Protein AF-A0A523GPE3-F1 (afdb_monomer)

Structure (mmCIF, N/CA/C/O backbone):
data_AF-A0A523GPE3-F1
#
_entry.id   AF-A0A523GPE3-F1
#
loop_
_atom_site.group_PDB
_atom_site.id
_atom_site.type_symbol
_atom_site.label_atom_id
_atom_site.label_alt_id
_atom_site.label_comp_id
_atom_site.label_asym_id
_atom_site.label_entity_id
_atom_site.label_seq_id
_atom_site.pdbx_PDB_ins_code
_atom_site.Cartn_x
_atom_site.Cartn_y
_atom_site.Cartn_z
_atom_site.occupancy
_atom_site.B_iso_or_equiv
_atom_site.auth_seq_id
_atom_site.auth_comp_id
_atom_site.auth_asym_id
_atom_site.auth_atom_id
_atom_site.pdbx_PDB_model_num
ATOM 1 N N . MET A 1 1 ? 25.480 4.253 0.888 1.00 43.88 1 MET A N 1
ATOM 2 C CA . MET A 1 1 ? 24.748 4.521 -0.381 1.00 43.88 1 MET A CA 1
ATOM 3 C C . MET A 1 1 ? 23.518 3.623 -0.622 1.00 43.88 1 MET A C 1
ATOM 5 O O . MET A 1 1 ? 22.718 3.972 -1.483 1.00 43.88 1 MET A O 1
ATOM 9 N N . SER A 1 2 ? 23.298 2.513 0.110 1.00 58.97 2 SER A N 1
ATOM 10 C CA . SER A 1 2 ? 22.115 1.641 -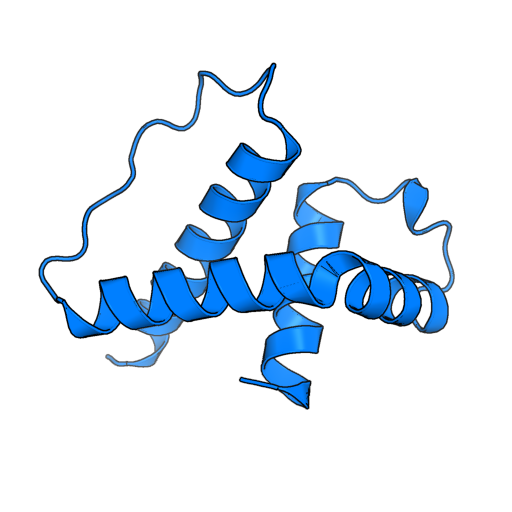0.087 1.00 58.97 2 SER A CA 1
ATOM 11 C C . SER A 1 2 ? 20.798 2.231 0.451 1.00 58.97 2 SER A C 1
ATOM 13 O O . SER A 1 2 ? 19.752 2.063 -0.174 1.00 58.97 2 SER A O 1
ATOM 15 N N . ASN A 1 3 ? 20.844 2.986 1.556 1.00 60.91 3 ASN A N 1
ATOM 16 C CA . ASN A 1 3 ? 19.644 3.475 2.249 1.00 60.91 3 ASN A CA 1
ATOM 17 C C . ASN A 1 3 ? 18.829 4.490 1.415 1.00 60.91 3 ASN A C 1
ATOM 19 O O . ASN A 1 3 ? 17.608 4.392 1.308 1.00 60.91 3 ASN A O 1
ATOM 23 N N . ALA A 1 4 ? 19.507 5.407 0.714 1.00 68.38 4 ALA A N 1
ATOM 24 C CA . ALA A 1 4 ? 18.857 6.390 -0.161 1.00 68.38 4 ALA A CA 1
ATOM 25 C C . ALA A 1 4 ? 18.147 5.745 -1.370 1.00 68.38 4 ALA A C 1
ATOM 27 O O . ALA A 1 4 ? 17.074 6.195 -1.774 1.00 68.38 4 ALA A O 1
ATOM 28 N N . LYS A 1 5 ? 18.707 4.657 -1.926 1.00 73.56 5 LYS A N 1
ATOM 29 C CA . LYS A 1 5 ? 18.065 3.898 -3.013 1.00 73.56 5 LYS A CA 1
ATOM 30 C C . LYS A 1 5 ? 16.806 3.177 -2.523 1.00 73.56 5 LYS A C 1
ATOM 32 O O . LYS A 1 5 ? 15.794 3.212 -3.214 1.00 73.56 5 LYS A O 1
ATOM 37 N N . SER A 1 6 ? 16.843 2.599 -1.319 1.00 70.19 6 SER A N 1
ATOM 38 C CA . SER A 1 6 ? 15.676 1.949 -0.704 1.00 70.19 6 SER A CA 1
ATOM 39 C C . SER A 1 6 ? 14.553 2.943 -0.403 1.00 70.19 6 SER A C 1
ATOM 41 O O . SER A 1 6 ? 13.398 2.684 -0.728 1.00 70.19 6 SER A O 1
ATOM 43 N N . ALA A 1 7 ? 14.885 4.109 0.163 1.00 74.56 7 ALA A N 1
ATOM 44 C CA . ALA A 1 7 ? 13.912 5.173 0.407 1.00 74.56 7 ALA A CA 1
ATOM 45 C C . ALA A 1 7 ? 13.279 5.679 -0.904 1.00 74.56 7 ALA A C 1
ATOM 47 O O . ALA A 1 7 ? 12.068 5.895 -0.972 1.00 74.56 7 ALA A O 1
ATOM 48 N N . SER A 1 8 ? 14.080 5.800 -1.969 1.00 84.62 8 SER A N 1
ATOM 49 C CA . SER A 1 8 ? 13.589 6.129 -3.313 1.00 84.62 8 SER A CA 1
ATOM 50 C C . SER A 1 8 ? 12.651 5.052 -3.873 1.00 84.62 8 SER A C 1
ATOM 52 O O . SER A 1 8 ? 11.624 5.392 -4.459 1.00 84.62 8 SER A O 1
ATOM 54 N N . LEU A 1 9 ? 12.951 3.766 -3.660 1.00 89.19 9 LEU A N 1
ATOM 55 C CA . LEU A 1 9 ? 12.113 2.653 -4.117 1.00 89.19 9 LEU A CA 1
ATOM 56 C C . LEU A 1 9 ? 10.766 2.623 -3.388 1.00 89.19 9 LEU A C 1
ATOM 58 O O . LEU A 1 9 ? 9.732 2.574 -4.048 1.00 89.19 9 LEU A O 1
ATOM 62 N N . ARG A 1 10 ? 10.757 2.756 -2.055 1.00 91.81 10 ARG A N 1
ATOM 63 C CA . ARG A 1 10 ? 9.513 2.857 -1.269 1.00 91.81 10 ARG A CA 1
ATOM 64 C C . ARG A 1 10 ? 8.644 4.021 -1.729 1.00 91.81 10 ARG A C 1
ATOM 66 O O . ARG A 1 10 ? 7.451 3.856 -1.958 1.00 91.81 10 ARG A O 1
ATOM 73 N N . LYS A 1 11 ? 9.251 5.189 -1.967 1.00 92.00 11 LYS A N 1
ATOM 74 C CA . LYS A 1 11 ? 8.540 6.342 -2.534 1.00 92.00 11 LYS A CA 1
ATOM 75 C C . LYS A 1 11 ? 7.918 6.012 -3.895 1.00 92.00 11 LYS A C 1
ATOM 77 O O . LYS A 1 11 ? 6.763 6.348 -4.134 1.00 92.00 11 LYS A O 1
ATOM 82 N N . GLN A 1 12 ? 8.656 5.354 -4.787 1.00 90.88 12 GLN A N 1
ATOM 83 C CA . GLN A 1 12 ? 8.136 4.952 -6.099 1.00 90.88 12 GLN A CA 1
ATOM 84 C C . GLN A 1 12 ? 7.009 3.916 -6.000 1.00 90.88 12 GLN A C 1
ATOM 86 O O . GLN A 1 12 ? 6.059 3.986 -6.784 1.00 90.88 12 GLN A O 1
ATOM 91 N N . ALA A 1 13 ? 7.076 3.003 -5.030 1.00 92.38 13 ALA A N 1
ATOM 92 C CA . ALA A 1 13 ? 6.024 2.029 -4.764 1.00 92.38 13 ALA A CA 1
ATOM 93 C C . ALA A 1 13 ? 4.737 2.721 -4.296 1.00 92.38 13 ALA A C 1
ATOM 95 O O . ALA A 1 13 ? 3.693 2.519 -4.911 1.00 92.38 13 ALA A O 1
ATOM 96 N N . VAL A 1 14 ? 4.823 3.623 -3.308 1.00 93.56 14 VAL A N 1
ATOM 97 C CA . VAL A 1 14 ? 3.677 4.417 -2.821 1.00 93.56 14 VAL A CA 1
ATOM 98 C C . VAL A 1 14 ? 3.022 5.199 -3.957 1.00 93.56 14 VAL A C 1
ATOM 100 O O . VAL A 1 14 ? 1.807 5.157 -4.111 1.00 93.56 14 VAL A O 1
ATOM 103 N N . LEU A 1 15 ? 3.812 5.871 -4.802 1.00 90.94 15 LEU A N 1
ATOM 104 C CA . LEU A 1 15 ? 3.281 6.617 -5.948 1.00 90.94 15 LEU A CA 1
ATOM 105 C C . LEU A 1 15 ? 2.619 5.705 -6.990 1.00 90.94 15 LEU A C 1
ATOM 107 O O . LEU A 1 15 ? 1.658 6.106 -7.641 1.00 90.94 15 LEU A O 1
ATOM 111 N N . SER A 1 16 ? 3.133 4.491 -7.182 1.00 89.50 16 SER A N 1
ATOM 112 C CA . SER A 1 16 ? 2.541 3.520 -8.108 1.00 89.50 16 SER A CA 1
ATOM 113 C C . SER A 1 16 ? 1.220 2.973 -7.569 1.00 89.50 16 SER A C 1
ATOM 115 O O . SER A 1 16 ? 0.239 2.945 -8.306 1.00 89.50 16 SER A O 1
ATOM 117 N N . LEU A 1 17 ? 1.175 2.630 -6.281 1.00 91.69 17 LEU A N 1
ATOM 118 C CA . LEU A 1 17 ? -0.037 2.193 -5.589 1.00 91.69 17 LEU A CA 1
ATOM 119 C C . LEU A 1 17 ? -1.094 3.297 -5.576 1.00 91.69 17 LEU A C 1
ATOM 121 O O . LEU A 1 17 ? -2.229 3.038 -5.950 1.00 91.69 17 LEU A O 1
ATOM 125 N N . LEU A 1 18 ? -0.716 4.544 -5.278 1.00 91.00 18 LEU A N 1
ATOM 126 C CA . LEU A 1 18 ? -1.630 5.685 -5.357 1.00 91.00 18 LEU A CA 1
ATOM 127 C C . LEU A 1 18 ? -2.284 5.783 -6.732 1.00 91.00 18 LEU A C 1
ATOM 129 O O . LEU A 1 18 ? -3.495 5.945 -6.800 1.00 91.00 18 LEU A O 1
ATOM 133 N N . ARG A 1 19 ? -1.522 5.641 -7.826 1.00 84.81 19 ARG A N 1
ATOM 134 C CA . ARG A 1 19 ? -2.087 5.648 -9.188 1.00 84.81 19 ARG A CA 1
ATOM 135 C C . ARG A 1 19 ? -3.051 4.487 -9.433 1.00 84.81 19 ARG A C 1
ATOM 137 O O . ARG A 1 19 ? -4.077 4.702 -10.061 1.00 84.81 19 ARG A O 1
ATOM 144 N N . ILE A 1 20 ? -2.737 3.286 -8.945 1.00 85.38 20 ILE A N 1
ATOM 145 C CA . ILE A 1 20 ? -3.615 2.109 -9.069 1.00 85.38 20 ILE A CA 1
ATOM 146 C C . ILE A 1 20 ? -4.930 2.340 -8.314 1.00 85.38 20 ILE A C 1
ATOM 148 O O . ILE A 1 20 ? -5.998 2.031 -8.829 1.00 85.38 20 ILE A O 1
ATOM 152 N N . GLU A 1 21 ? -4.865 2.910 -7.110 1.00 83.94 21 GLU A N 1
ATOM 153 C CA . GLU A 1 21 ? -6.046 3.164 -6.276 1.00 83.94 21 GLU A CA 1
ATOM 154 C C . GLU A 1 21 ? -6.860 4.379 -6.730 1.00 83.94 21 GLU A C 1
ATOM 156 O O . GLU A 1 21 ? -8.056 4.447 -6.466 1.00 83.94 21 GLU A O 1
ATOM 161 N N . SER A 1 22 ? -6.225 5.320 -7.430 1.00 76.12 22 SER A N 1
ATOM 162 C CA . SER A 1 22 ? -6.837 6.554 -7.937 1.00 76.12 22 SER A CA 1
ATOM 163 C C . SER A 1 22 ? -7.170 6.513 -9.428 1.00 76.12 22 SER A C 1
ATOM 165 O O . SER A 1 22 ? -7.428 7.575 -9.994 1.00 76.12 22 SER A O 1
ATOM 167 N N . ALA A 1 23 ? -7.133 5.338 -10.074 1.00 56.88 23 ALA A N 1
ATOM 168 C CA . ALA A 1 23 ? -7.276 5.152 -11.522 1.00 56.88 23 ALA A CA 1
ATOM 169 C C . ALA A 1 23 ? -8.661 5.583 -12.052 1.00 56.88 23 ALA A C 1
ATOM 171 O O . ALA A 1 23 ? -9.540 4.777 -12.341 1.00 56.88 23 ALA A O 1
ATOM 172 N N . GLY A 1 24 ? -8.780 6.905 -12.167 1.00 52.47 24 GLY A N 1
ATOM 173 C CA . GLY A 1 24 ? -9.880 7.736 -12.631 1.00 52.47 24 GLY A CA 1
ATOM 174 C C . GLY A 1 24 ? -9.593 9.244 -12.442 1.00 52.47 24 GLY A C 1
ATOM 175 O O . GLY A 1 24 ? -10.153 10.041 -13.183 1.00 52.47 24 GLY A O 1
ATOM 176 N N . ALA A 1 25 ? -8.702 9.663 -11.521 1.00 47.97 25 ALA A N 1
ATOM 177 C CA . ALA A 1 25 ? -8.565 11.084 -11.140 1.00 47.97 25 ALA A CA 1
ATOM 178 C C . ALA A 1 25 ? -7.137 11.680 -11.077 1.00 47.97 25 ALA A C 1
ATOM 180 O O . ALA A 1 25 ? -7.009 12.895 -10.946 1.00 47.97 25 ALA A O 1
ATOM 181 N N . PHE A 1 26 ? -6.050 10.899 -11.164 1.00 49.25 26 PHE A N 1
ATOM 182 C CA . PHE A 1 26 ? -4.691 11.433 -10.928 1.00 49.25 26 PHE A CA 1
ATOM 183 C C . PHE A 1 26 ? -3.849 11.595 -12.207 1.00 49.25 26 PHE A C 1
ATOM 185 O O . PHE A 1 26 ? -2.933 10.820 -12.477 1.00 49.25 26 PHE A O 1
ATOM 192 N N . THR A 1 27 ? -4.125 12.645 -12.986 1.00 46.69 27 THR A N 1
ATOM 193 C CA . THR A 1 27 ? -3.351 13.038 -14.186 1.00 46.69 27 THR A CA 1
ATOM 194 C C . THR A 1 27 ? -2.068 13.835 -13.878 1.00 46.69 27 THR A C 1
ATOM 196 O O . THR A 1 27 ? -1.317 14.159 -14.790 1.00 46.69 27 THR A O 1
ATOM 199 N N . GLY A 1 28 ? -1.767 14.142 -12.607 1.00 51.31 28 GLY A N 1
ATOM 200 C CA . GLY A 1 28 ? -0.718 15.111 -12.238 1.00 51.31 28 GLY A CA 1
ATOM 201 C C . GLY A 1 28 ? 0.643 14.566 -11.778 1.00 51.31 28 GLY A C 1
ATOM 202 O O . GLY A 1 28 ? 1.558 15.349 -11.540 1.00 51.31 28 GLY A O 1
ATOM 203 N N . LEU A 1 29 ? 0.824 13.251 -11.616 1.00 50.31 29 LEU A N 1
ATOM 204 C CA . LEU A 1 29 ? 2.101 12.682 -11.152 1.00 50.31 29 LEU A CA 1
ATOM 205 C C . LEU A 1 29 ? 2.755 11.889 -12.262 1.00 50.31 29 LEU A C 1
ATOM 207 O O . LEU A 1 29 ? 2.872 10.670 -12.160 1.00 50.31 29 LEU A O 1
ATOM 211 N N . ASP A 1 30 ? 3.197 12.558 -13.316 1.00 45.91 30 ASP A N 1
ATOM 212 C CA . ASP A 1 30 ? 3.909 11.894 -14.398 1.00 45.91 30 ASP A CA 1
ATOM 213 C C . ASP A 1 30 ? 5.417 12.104 -14.278 1.00 45.91 30 ASP A C 1
ATOM 215 O O . ASP A 1 30 ? 6.011 13.038 -14.810 1.00 45.91 30 ASP A O 1
ATOM 219 N N . ARG A 1 31 ? 6.050 11.226 -13.492 1.00 53.59 31 ARG A N 1
ATOM 220 C CA . ARG A 1 31 ? 7.464 10.889 -13.683 1.00 53.59 31 ARG A CA 1
ATOM 221 C C . ARG A 1 31 ? 7.781 9.549 -13.037 1.00 53.59 31 ARG A C 1
ATOM 223 O O . ARG A 1 31 ? 8.412 9.481 -11.981 1.00 53.59 31 ARG A O 1
ATOM 230 N N . ARG A 1 32 ? 7.355 8.451 -13.672 1.00 56.81 32 ARG A N 1
ATOM 231 C CA . ARG A 1 32 ? 8.029 7.163 -13.459 1.00 56.81 32 ARG A CA 1
ATOM 232 C C . ARG A 1 32 ? 9.462 7.344 -13.972 1.00 56.81 32 ARG A C 1
ATOM 234 O O . ARG A 1 32 ? 9.713 7.277 -15.170 1.00 56.81 32 ARG A O 1
ATOM 241 N N . ARG A 1 33 ? 10.410 7.656 -13.083 1.00 57.88 33 ARG A N 1
ATOM 242 C CA . ARG A 1 33 ? 11.829 7.528 -13.423 1.00 57.88 33 ARG A CA 1
ATOM 243 C C . ARG A 1 33 ? 12.096 6.033 -13.498 1.00 57.88 33 ARG A C 1
ATOM 245 O O . ARG A 1 33 ? 12.250 5.420 -12.450 1.00 57.88 33 ARG A O 1
ATOM 252 N N . LYS A 1 34 ? 12.114 5.466 -14.709 1.00 57.06 34 LYS A N 1
ATOM 253 C CA . LYS A 1 34 ? 12.695 4.136 -14.924 1.00 57.06 34 LYS A CA 1
ATOM 254 C C . LYS A 1 34 ? 14.069 4.149 -14.264 1.00 57.06 34 LYS A C 1
ATOM 256 O O . LYS A 1 34 ? 14.899 5.002 -14.590 1.00 57.06 34 LYS A O 1
ATOM 261 N N . SER A 1 35 ? 14.282 3.286 -13.283 1.00 62.12 35 SER A N 1
ATOM 262 C CA . SER A 1 35 ? 15.620 3.081 -12.765 1.00 62.12 35 SER A CA 1
ATOM 263 C C . SER A 1 35 ? 16.460 2.453 -13.875 1.00 62.12 35 SER A C 1
ATOM 265 O O . SER A 1 35 ? 15.982 1.640 -14.664 1.00 62.12 35 SER A 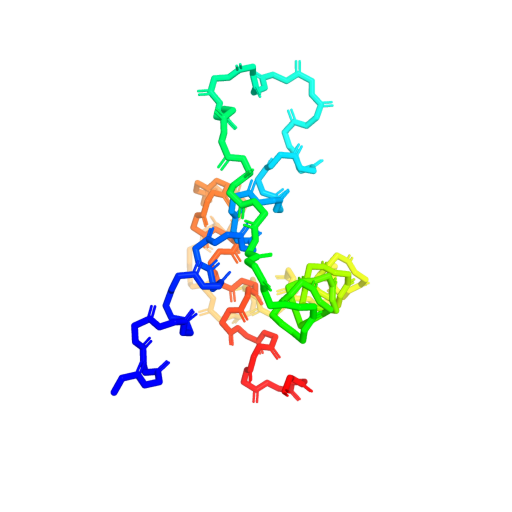O 1
ATOM 267 N N . ALA A 1 36 ? 17.726 2.851 -13.960 1.00 65.94 36 ALA A N 1
ATOM 268 C CA . ALA A 1 36 ? 18.670 2.255 -14.904 1.00 65.94 36 ALA A CA 1
ATOM 269 C C . ALA A 1 36 ? 19.070 0.815 -14.510 1.00 65.94 36 ALA A C 1
ATOM 271 O O . ALA A 1 36 ? 19.877 0.198 -15.196 1.00 65.94 36 ALA A O 1
ATOM 272 N N . ASP A 1 37 ?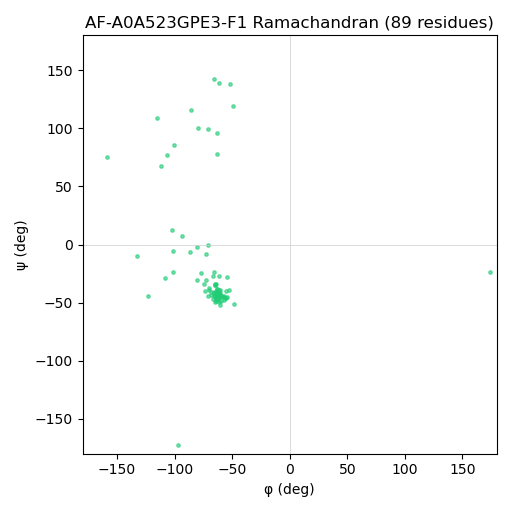 18.541 0.289 -13.398 1.00 81.00 37 ASP A N 1
ATOM 273 C CA . ASP A 1 37 ? 18.913 -0.997 -12.814 1.00 81.00 37 ASP A CA 1
ATOM 274 C C . ASP A 1 37 ? 17.721 -1.974 -12.867 1.00 81.00 37 ASP A C 1
ATOM 276 O O . ASP A 1 37 ? 16.769 -1.830 -12.093 1.00 81.00 37 ASP A O 1
ATOM 280 N N . PRO A 1 38 ? 17.772 -3.010 -13.726 1.00 83.50 38 PRO A N 1
ATOM 281 C CA . PRO A 1 38 ? 16.710 -4.009 -13.845 1.00 83.50 38 PRO A CA 1
ATOM 282 C C . PRO A 1 38 ? 16.341 -4.701 -12.526 1.00 83.50 38 PRO A C 1
ATOM 284 O O . PRO A 1 38 ? 15.197 -5.121 -12.346 1.00 83.50 38 PRO A O 1
ATOM 287 N N . ARG A 1 39 ? 17.282 -4.816 -11.576 1.00 85.06 39 ARG A N 1
ATOM 288 C CA . ARG A 1 39 ? 17.008 -5.425 -10.265 1.00 85.06 39 ARG A CA 1
ATOM 289 C C . ARG A 1 39 ? 16.107 -4.537 -9.415 1.00 85.06 39 ARG A C 1
ATOM 291 O O . ARG A 1 39 ? 15.247 -5.050 -8.702 1.00 85.06 39 ARG A O 1
ATOM 298 N N . LEU A 1 40 ? 16.288 -3.218 -9.494 1.00 85.06 40 LEU A N 1
ATOM 299 C CA . LEU A 1 40 ? 15.441 -2.259 -8.786 1.00 85.06 40 LEU A CA 1
ATOM 300 C C . LEU A 1 40 ? 14.036 -2.212 -9.389 1.00 85.06 40 LEU A C 1
ATOM 302 O O . LEU A 1 40 ? 13.072 -2.181 -8.630 1.00 85.06 40 LEU A O 1
ATOM 306 N N . GLU A 1 41 ? 13.911 -2.286 -10.717 1.00 84.12 41 GLU A N 1
ATOM 307 C CA . GLU A 1 41 ? 12.604 -2.388 -11.385 1.00 84.12 41 GLU A CA 1
ATOM 308 C C . GLU A 1 41 ? 11.849 -3.657 -10.985 1.00 84.12 41 GLU A C 1
ATOM 310 O O . GLU A 1 41 ? 10.659 -3.600 -10.661 1.00 84.12 41 GLU A O 1
ATOM 315 N N . ARG A 1 42 ? 12.542 -4.803 -10.956 1.00 86.56 42 ARG A N 1
ATOM 316 C CA . ARG A 1 42 ? 11.943 -6.062 -10.507 1.00 86.56 42 ARG A CA 1
ATOM 317 C C . ARG A 1 42 ? 11.481 -5.960 -9.059 1.00 86.56 42 ARG A C 1
ATOM 319 O O . ARG A 1 42 ? 10.322 -6.226 -8.777 1.00 86.56 42 ARG A O 1
ATOM 326 N N . ARG A 1 43 ? 12.344 -5.470 -8.164 1.00 89.25 43 ARG A N 1
ATOM 327 C CA . ARG A 1 43 ? 12.003 -5.297 -6.747 1.00 89.25 43 ARG A CA 1
ATOM 328 C C . ARG A 1 43 ? 10.830 -4.336 -6.536 1.00 89.25 43 ARG A C 1
ATOM 330 O O . ARG A 1 43 ? 9.986 -4.587 -5.684 1.00 89.25 43 ARG A O 1
ATOM 337 N N . LEU A 1 44 ? 10.762 -3.246 -7.301 1.00 90.12 44 LEU A N 1
ATOM 338 C CA . LEU A 1 44 ? 9.629 -2.319 -7.276 1.00 90.12 44 LEU A CA 1
ATOM 339 C C . LEU A 1 44 ? 8.335 -3.013 -7.721 1.00 90.12 44 LEU A C 1
ATOM 341 O O . LEU A 1 44 ? 7.301 -2.850 -7.076 1.00 90.12 44 LEU A O 1
ATOM 345 N N . THR A 1 45 ? 8.402 -3.789 -8.803 1.00 89.12 45 THR A N 1
ATOM 346 C CA . THR A 1 45 ? 7.260 -4.544 -9.334 1.00 89.12 45 THR A CA 1
ATOM 347 C C . THR A 1 45 ? 6.766 -5.574 -8.325 1.00 89.12 45 THR A C 1
ATOM 349 O O . THR A 1 45 ? 5.574 -5.603 -8.033 1.00 89.12 45 THR A O 1
ATOM 352 N N . ASP A 1 46 ? 7.677 -6.354 -7.743 1.00 91.88 46 ASP A N 1
ATOM 353 C CA . ASP A 1 46 ?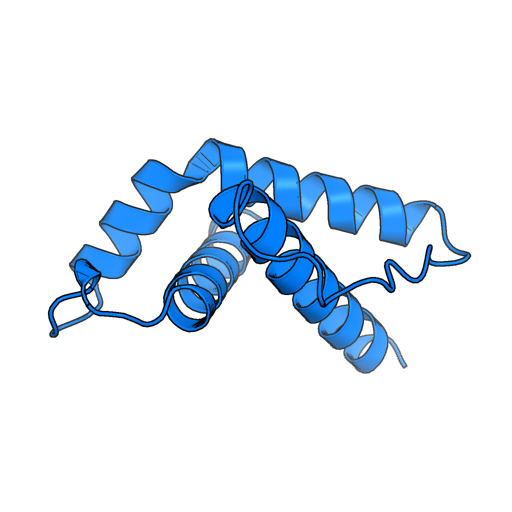 7.364 -7.378 -6.746 1.00 91.88 46 ASP A CA 1
ATOM 354 C C . ASP A 1 46 ? 6.726 -6.752 -5.495 1.00 91.88 46 ASP A C 1
ATOM 356 O O . ASP A 1 46 ? 5.717 -7.253 -5.001 1.00 91.88 46 ASP A O 1
ATOM 360 N N . LEU A 1 47 ? 7.242 -5.607 -5.029 1.00 94.00 47 LEU A N 1
ATOM 361 C CA . LEU A 1 47 ? 6.682 -4.884 -3.884 1.00 94.00 47 LEU A CA 1
ATOM 362 C C . LEU A 1 47 ? 5.262 -4.369 -4.166 1.00 94.00 47 LEU A C 1
ATOM 364 O O . LEU A 1 47 ? 4.350 -4.587 -3.370 1.00 94.00 47 LEU A O 1
ATOM 368 N N . VAL A 1 48 ? 5.050 -3.710 -5.309 1.00 94.00 48 VAL A N 1
ATOM 369 C CA . VAL A 1 48 ? 3.726 -3.194 -5.696 1.00 94.00 48 VAL A CA 1
ATOM 370 C C . VAL A 1 48 ? 2.730 -4.338 -5.897 1.00 94.00 48 VAL A C 1
ATOM 372 O O . VAL A 1 48 ? 1.595 -4.254 -5.422 1.00 94.00 48 VAL A O 1
ATOM 375 N N . ALA A 1 49 ? 3.141 -5.418 -6.565 1.00 91.56 49 ALA A N 1
ATOM 376 C CA . ALA A 1 49 ? 2.303 -6.589 -6.800 1.00 91.56 49 ALA A CA 1
ATOM 377 C C . ALA A 1 49 ? 1.953 -7.312 -5.492 1.00 91.56 49 ALA A C 1
ATOM 379 O O . ALA A 1 49 ? 0.797 -7.686 -5.299 1.00 91.56 49 ALA A O 1
ATOM 380 N N . GLY A 1 50 ? 2.916 -7.461 -4.581 1.00 95.50 50 GLY A N 1
ATOM 381 C CA . GLY A 1 50 ? 2.716 -8.042 -3.256 1.00 95.50 50 GLY A CA 1
ATOM 382 C C . GLY A 1 50 ? 1.708 -7.254 -2.424 1.00 95.50 50 GLY A C 1
ATOM 383 O O . GLY A 1 50 ? 0.703 -7.810 -1.979 1.00 95.50 50 GLY A O 1
ATOM 384 N N . ILE A 1 51 ? 1.896 -5.938 -2.302 1.00 96.31 51 ILE A N 1
ATOM 385 C CA . ILE A 1 51 ? 0.963 -5.074 -1.561 1.00 96.31 51 ILE A CA 1
ATOM 386 C C . ILE A 1 51 ? -0.435 -5.107 -2.1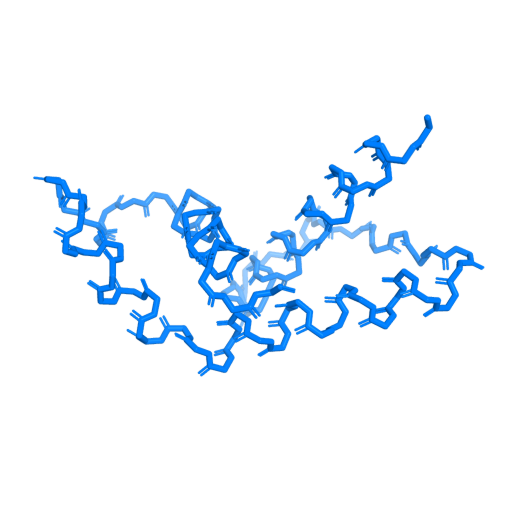89 1.00 96.31 51 ILE A C 1
ATOM 388 O O . ILE A 1 51 ? -1.432 -5.208 -1.477 1.00 96.31 51 ILE A O 1
ATOM 392 N N . THR A 1 52 ? -0.525 -5.084 -3.521 1.00 94.19 52 THR A N 1
ATOM 393 C CA . THR A 1 52 ? -1.813 -5.164 -4.229 1.00 94.19 52 THR A CA 1
ATOM 394 C C . THR A 1 52 ? -2.507 -6.506 -3.979 1.00 94.19 52 THR A C 1
ATOM 396 O O . THR A 1 52 ? -3.698 -6.532 -3.669 1.00 94.19 52 THR A O 1
ATOM 399 N N . ARG A 1 53 ? -1.767 -7.620 -4.055 1.00 94.81 53 ARG A N 1
ATOM 400 C CA . ARG A 1 53 ? -2.269 -8.982 -3.805 1.00 94.81 53 ARG A CA 1
ATOM 401 C C . ARG A 1 53 ? -2.806 -9.139 -2.384 1.00 94.81 53 ARG A C 1
ATOM 403 O O . ARG A 1 53 ? -3.861 -9.734 -2.194 1.00 94.81 53 ARG A O 1
ATOM 410 N N . HIS A 1 54 ? -2.091 -8.603 -1.399 1.00 96.81 54 HIS A N 1
ATOM 411 C CA . HIS A 1 54 ? -2.425 -8.749 0.017 1.00 96.81 54 HIS A CA 1
ATOM 412 C C . HIS A 1 54 ? -3.282 -7.602 0.570 1.00 96.81 54 HIS A C 1
ATOM 414 O O . HIS A 1 54 ? -3.542 -7.568 1.769 1.00 96.81 54 HIS A O 1
ATOM 420 N N . ARG A 1 55 ? -3.770 -6.689 -0.281 1.00 94.50 55 ARG A N 1
ATOM 421 C CA . ARG A 1 55 ? -4.427 -5.439 0.132 1.00 94.50 55 ARG A CA 1
ATOM 422 C C . ARG A 1 55 ? -5.503 -5.616 1.203 1.00 94.50 55 ARG A C 1
ATOM 424 O O . ARG A 1 55 ? -5.433 -4.939 2.215 1.00 94.50 55 ARG A O 1
ATOM 431 N N . ARG A 1 56 ? -6.461 -6.531 1.010 1.00 95.12 56 ARG A N 1
ATOM 432 C CA . ARG A 1 56 ? -7.566 -6.739 1.972 1.00 95.12 56 ARG A CA 1
ATOM 433 C C . ARG A 1 56 ? -7.079 -7.209 3.342 1.00 95.12 56 ARG A C 1
ATOM 435 O O . ARG A 1 56 ? -7.620 -6.806 4.360 1.00 95.12 56 ARG A O 1
ATOM 442 N N . TRP A 1 57 ? -6.063 -8.067 3.361 1.00 97.31 57 TRP A N 1
ATOM 443 C CA . TRP A 1 57 ? -5.479 -8.554 4.606 1.00 97.31 57 TRP A CA 1
ATOM 444 C C . TRP A 1 57 ? -4.639 -7.470 5.290 1.00 97.31 57 TRP A C 1
ATOM 446 O O . TRP A 1 57 ? -4.732 -7.293 6.498 1.00 97.31 57 TRP A O 1
ATOM 456 N N . LEU A 1 58 ? -3.881 -6.688 4.514 1.00 96.75 58 LEU A N 1
ATOM 457 C CA . LEU A 1 58 ? -3.157 -5.526 5.031 1.00 96.75 58 LEU A CA 1
ATOM 458 C C . LEU A 1 58 ? -4.117 -4.463 5.582 1.00 96.75 58 LEU A C 1
ATOM 460 O O . LEU A 1 58 ? -3.816 -3.872 6.609 1.00 96.75 58 LEU A O 1
ATOM 464 N N . ASP A 1 59 ? -5.268 -4.247 4.940 1.00 95.31 59 ASP A N 1
ATOM 465 C CA . ASP A 1 59 ? -6.328 -3.366 5.443 1.00 95.31 59 ASP A CA 1
ATOM 466 C C . ASP A 1 59 ? -6.849 -3.839 6.800 1.00 95.31 59 ASP A C 1
ATOM 468 O O . ASP A 1 59 ? -6.836 -3.068 7.752 1.00 95.31 59 ASP A O 1
ATOM 472 N N . PHE A 1 60 ? -7.175 -5.127 6.929 1.00 95.50 60 PHE A N 1
ATOM 473 C CA . PHE A 1 60 ? -7.565 -5.710 8.214 1.00 95.50 60 PHE A CA 1
ATOM 474 C C . PHE A 1 60 ? -6.510 -5.487 9.313 1.00 95.50 60 PHE A C 1
ATOM 476 O O . PHE A 1 60 ? -6.855 -5.187 10.456 1.00 95.50 60 PHE A O 1
ATOM 483 N N . LEU A 1 61 ? -5.218 -5.602 8.985 1.00 96.00 61 LEU A N 1
ATOM 484 C CA . LEU A 1 61 ? -4.144 -5.325 9.941 1.00 96.00 61 LEU A CA 1
ATOM 485 C C . LEU A 1 61 ? -4.062 -3.841 10.310 1.00 96.00 61 LEU A C 1
ATOM 487 O O . LEU A 1 61 ? -3.913 -3.522 11.487 1.00 96.00 61 LEU A O 1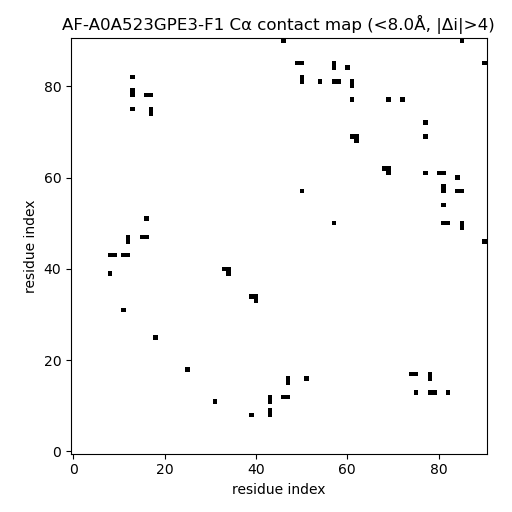
ATOM 491 N N . VAL A 1 62 ? -4.181 -2.934 9.337 1.00 95.25 62 VAL A N 1
ATOM 492 C CA . VAL A 1 62 ? -4.229 -1.488 9.608 1.00 95.25 62 VAL A CA 1
ATOM 493 C C . VAL A 1 62 ? -5.385 -1.170 10.554 1.00 95.25 62 VAL A C 1
ATOM 495 O O . VAL A 1 62 ? -5.162 -0.499 11.559 1.00 95.25 62 VAL A O 1
ATOM 498 N N . ASP A 1 63 ? -6.576 -1.701 10.286 1.00 94.31 63 ASP A N 1
ATOM 499 C CA . ASP A 1 63 ? -7.775 -1.486 11.102 1.00 94.31 63 ASP A CA 1
ATOM 500 C C . ASP A 1 63 ? -7.621 -2.060 12.520 1.00 94.31 63 ASP A C 1
ATOM 502 O O . ASP A 1 63 ? -8.120 -1.485 13.482 1.00 94.31 63 ASP A O 1
ATOM 506 N N . SER A 1 64 ? -6.891 -3.170 12.666 1.00 93.94 64 SER A N 1
ATOM 507 C CA . SER A 1 64 ? -6.654 -3.816 13.964 1.00 93.94 64 SER A CA 1
ATOM 508 C C . SER A 1 64 ? -5.687 -3.036 14.863 1.00 93.94 64 SER A C 1
ATOM 510 O O . SER A 1 64 ? -5.794 -3.109 16.086 1.00 93.94 64 SER A O 1
ATOM 512 N N . PHE A 1 65 ? -4.726 -2.309 14.281 1.00 92.25 65 PHE A N 1
ATOM 513 C CA . PHE A 1 65 ? -3.710 -1.564 15.039 1.00 92.25 65 PHE A CA 1
ATOM 514 C C . PHE A 1 65 ? -3.991 -0.062 15.139 1.00 92.25 65 PHE A C 1
ATOM 516 O O . PHE A 1 65 ? -3.485 0.598 16.048 1.00 92.25 65 PHE A O 1
ATOM 523 N N . TYR A 1 66 ? -4.767 0.507 14.219 1.00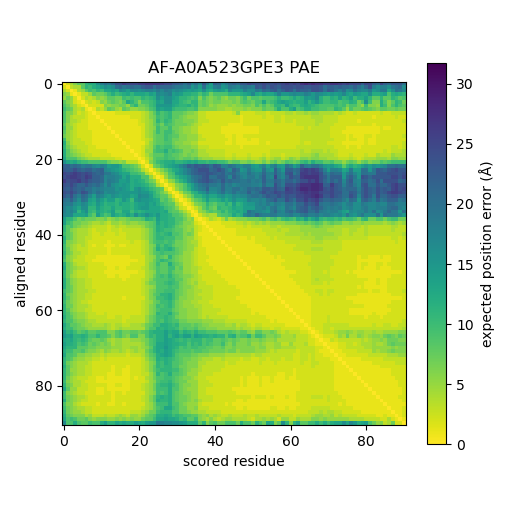 92.31 66 TYR A N 1
ATOM 524 C CA . TYR A 1 66 ? -5.098 1.925 14.232 1.00 92.31 66 TYR A CA 1
ATOM 525 C C . TYR A 1 66 ? -6.316 2.189 15.121 1.00 92.31 66 TYR A C 1
ATOM 527 O O . TYR A 1 66 ? -7.424 1.769 14.819 1.00 92.31 66 TYR A O 1
ATOM 535 N N . SER A 1 67 ? -6.132 2.945 16.205 1.00 87.69 67 SER A N 1
ATOM 536 C CA . SER A 1 67 ? -7.211 3.238 17.163 1.00 87.69 67 SER A CA 1
ATOM 537 C C . SER A 1 67 ? -8.269 4.232 16.653 1.00 87.69 67 SER A C 1
ATOM 539 O O . SER A 1 67 ? -9.257 4.477 17.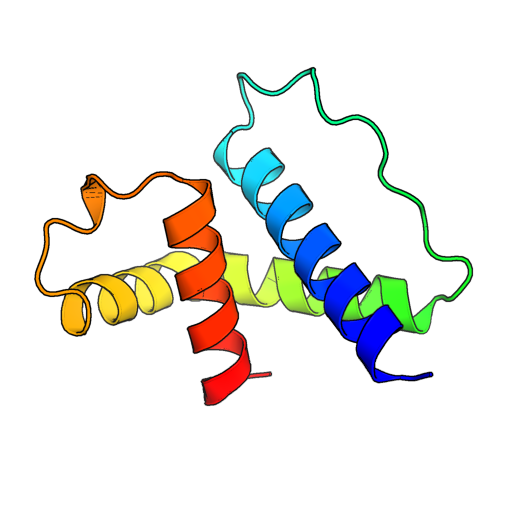341 1.00 87.69 67 SER A O 1
ATOM 541 N N . GLY A 1 68 ? -8.052 4.855 15.491 1.00 87.88 68 GLY A N 1
ATOM 542 C CA . GLY A 1 68 ? -9.010 5.760 14.853 1.00 87.88 68 GLY A CA 1
ATOM 543 C C . GLY A 1 68 ? -9.848 5.066 13.777 1.00 87.88 68 GLY A C 1
ATOM 544 O O . GLY A 1 68 ? -9.762 3.863 13.562 1.00 87.88 68 GLY A O 1
ATOM 545 N N . ASN A 1 69 ? -10.640 5.840 13.031 1.00 86.19 69 ASN A N 1
ATOM 546 C CA . ASN A 1 69 ? -11.335 5.303 11.861 1.00 86.19 69 ASN A CA 1
ATOM 547 C C . ASN A 1 69 ? -10.363 5.231 10.670 1.00 86.19 69 ASN A C 1
ATOM 549 O O . ASN A 1 69 ? -10.095 6.240 10.013 1.00 86.19 69 ASN A O 1
ATOM 553 N N . ALA A 1 70 ? -9.839 4.038 10.399 1.00 85.38 70 ALA A N 1
ATOM 554 C CA . ALA A 1 70 ? -8.893 3.793 9.316 1.00 85.38 70 ALA A CA 1
ATOM 555 C C . ALA A 1 70 ? -9.467 4.107 7.922 1.00 85.38 70 ALA A C 1
ATOM 557 O O . ALA A 1 70 ? -8.721 4.524 7.032 1.00 85.38 70 ALA A O 1
ATOM 558 N N . GLU A 1 71 ? -10.789 4.014 7.736 1.00 83.88 71 GLU A N 1
ATOM 559 C CA . GLU A 1 71 ? -11.464 4.399 6.492 1.00 83.88 71 GLU A CA 1
ATOM 560 C C . GLU A 1 71 ? -11.385 5.905 6.212 1.00 83.88 71 GLU A C 1
ATOM 562 O O . GLU A 1 71 ? -11.433 6.309 5.049 1.00 83.88 71 GLU A O 1
ATOM 567 N N . LYS A 1 72 ? -11.200 6.730 7.251 1.00 88.62 72 LYS A N 1
ATOM 568 C CA . LYS A 1 72 ? -11.014 8.186 7.133 1.00 88.62 72 LYS A CA 1
ATOM 569 C C . LYS A 1 72 ? -9.563 8.607 6.911 1.00 88.62 72 LYS A C 1
ATOM 571 O O . LYS A 1 72 ? -9.313 9.789 6.688 1.00 88.62 72 LYS A O 1
ATOM 576 N N . LEU A 1 73 ? -8.605 7.678 6.972 1.00 91.19 73 LEU A N 1
ATOM 577 C CA . LEU A 1 73 ? -7.210 7.993 6.667 1.00 91.19 73 LEU A CA 1
ATOM 578 C C . LEU A 1 73 ? -7.073 8.472 5.225 1.00 91.19 73 LEU A C 1
ATOM 580 O O . LEU A 1 73 ? -7.642 7.865 4.312 1.00 91.19 73 LEU A O 1
ATOM 584 N N . GLU A 1 74 ? -6.242 9.497 5.028 1.00 90.56 74 GLU A N 1
ATOM 585 C CA . GLU A 1 74 ? -5.832 9.914 3.693 1.00 90.56 74 GLU A CA 1
ATOM 586 C C . GLU A 1 74 ? -5.289 8.705 2.908 1.00 90.56 74 GLU A C 1
ATOM 588 O O . GLU A 1 74 ? -4.510 7.913 3.461 1.00 90.56 74 GLU A O 1
ATOM 593 N N . PRO A 1 75 ? -5.635 8.554 1.615 1.00 90.12 75 PRO A N 1
ATOM 594 C CA . PRO A 1 75 ? -5.239 7.388 0.825 1.00 90.12 75 PRO A CA 1
ATOM 595 C C . PRO A 1 75 ? -3.732 7.109 0.856 1.00 90.12 75 PRO A C 1
ATOM 597 O O . PRO A 1 75 ? -3.308 5.959 0.968 1.00 90.12 75 PRO A O 1
ATOM 600 N N . ILE A 1 76 ? -2.910 8.164 0.821 1.00 92.38 76 ILE A N 1
ATOM 601 C CA . ILE A 1 76 ? -1.450 8.042 0.888 1.00 92.38 76 ILE A CA 1
ATOM 602 C C . ILE A 1 76 ? -0.974 7.465 2.223 1.00 92.38 76 ILE A C 1
ATOM 604 O O . ILE A 1 76 ? -0.092 6.608 2.229 1.00 92.38 76 ILE A O 1
ATOM 608 N N . VAL A 1 77 ? -1.575 7.881 3.340 1.00 93.75 77 VAL A N 1
ATOM 609 C CA . VAL A 1 77 ? -1.223 7.385 4.675 1.00 93.75 77 VAL A CA 1
ATOM 610 C C . VAL A 1 77 ? -1.581 5.910 4.784 1.00 93.75 77 VAL A C 1
ATOM 612 O O . VAL A 1 77 ? -0.747 5.111 5.206 1.00 93.75 77 VAL A O 1
ATOM 615 N N . ARG A 1 78 ? -2.769 5.515 4.311 1.00 94.19 78 ARG A N 1
ATOM 616 C CA . ARG A 1 78 ? -3.177 4.103 4.306 1.00 94.19 78 ARG A CA 1
ATOM 617 C C . ARG A 1 78 ? -2.229 3.237 3.474 1.00 94.19 78 ARG A C 1
ATOM 619 O O . ARG A 1 78 ? -1.835 2.164 3.918 1.00 94.19 78 ARG A O 1
ATOM 626 N N . ILE A 1 79 ? -1.798 3.716 2.306 1.00 95.38 79 ILE A N 1
ATOM 627 C CA . ILE A 1 79 ? -0.812 3.019 1.464 1.00 95.38 79 ILE A CA 1
ATOM 628 C C . ILE A 1 79 ? 0.543 2.888 2.168 1.00 95.38 79 ILE A C 1
ATOM 630 O O . ILE A 1 79 ? 1.155 1.822 2.104 1.00 95.38 79 ILE A O 1
ATOM 634 N N . ILE A 1 80 ? 1.015 3.936 2.851 1.00 95.75 80 ILE A N 1
ATOM 635 C CA . ILE A 1 80 ? 2.273 3.888 3.608 1.00 95.75 80 ILE A CA 1
ATOM 636 C C . ILE A 1 80 ? 2.189 2.849 4.732 1.00 95.75 80 ILE A C 1
ATOM 638 O O . ILE A 1 80 ? 3.123 2.065 4.889 1.00 95.75 80 ILE A O 1
ATOM 642 N N . LEU A 1 81 ? 1.074 2.797 5.468 1.00 95.94 81 LEU A N 1
ATOM 643 C CA . LEU A 1 81 ? 0.869 1.806 6.527 1.00 95.94 81 LEU A CA 1
ATOM 644 C C . LEU A 1 81 ? 0.823 0.378 5.968 1.00 95.94 81 LEU A C 1
ATOM 646 O O . LEU A 1 81 ? 1.545 -0.486 6.463 1.00 95.94 81 LEU A O 1
ATOM 650 N N . ARG A 1 82 ? 0.062 0.139 4.888 1.00 96.31 82 ARG A N 1
ATOM 651 C CA . ARG A 1 82 ? 0.035 -1.160 4.186 1.00 96.31 82 ARG A CA 1
ATOM 652 C C . ARG A 1 82 ? 1.435 -1.599 3.757 1.00 96.31 82 ARG A C 1
ATOM 654 O O . ARG A 1 82 ? 1.801 -2.751 3.966 1.00 96.31 82 ARG A O 1
ATOM 661 N N . MET A 1 83 ? 2.215 -0.691 3.165 1.00 96.69 83 MET A N 1
ATOM 662 C CA . MET A 1 83 ? 3.584 -0.973 2.725 1.00 96.69 83 MET A CA 1
ATOM 663 C C . MET A 1 83 ? 4.495 -1.308 3.907 1.00 96.69 83 MET A C 1
ATOM 665 O O . MET A 1 83 ? 5.209 -2.301 3.840 1.00 96.69 83 MET A O 1
ATOM 669 N N . GLY A 1 84 ? 4.443 -0.525 4.989 1.00 95.81 84 GLY A N 1
ATOM 670 C CA . GLY A 1 84 ? 5.244 -0.782 6.186 1.00 95.81 84 GLY A CA 1
ATOM 671 C C . GLY A 1 84 ? 4.931 -2.143 6.811 1.00 95.81 84 GLY A C 1
ATOM 672 O O . GLY A 1 84 ? 5.845 -2.904 7.104 1.00 95.81 84 GLY A O 1
ATOM 673 N N . ILE A 1 85 ? 3.648 -2.491 6.939 1.00 96.81 85 ILE A N 1
ATOM 674 C CA . ILE A 1 85 ? 3.218 -3.805 7.442 1.00 96.81 85 ILE A CA 1
ATOM 675 C C . ILE A 1 85 ? 3.693 -4.931 6.516 1.00 96.81 85 ILE A C 1
ATOM 677 O O . ILE A 1 85 ? 4.244 -5.924 6.984 1.00 96.81 85 ILE A O 1
ATOM 681 N N . TYR A 1 86 ? 3.520 -4.774 5.201 1.00 97.31 86 TYR A N 1
ATOM 682 C CA . TYR A 1 86 ? 3.965 -5.764 4.221 1.00 97.31 86 TYR A CA 1
ATOM 683 C C . TYR A 1 86 ? 5.478 -6.010 4.300 1.00 97.31 86 TYR A C 1
ATOM 685 O O . TYR A 1 86 ? 5.914 -7.159 4.307 1.00 97.31 86 TYR A O 1
ATOM 693 N N . GLU A 1 87 ? 6.277 -4.945 4.402 1.00 95.06 87 GLU A N 1
ATOM 694 C CA . GLU A 1 87 ? 7.733 -5.052 4.523 1.00 95.06 87 GLU A CA 1
ATOM 695 C C . GLU A 1 87 ? 8.190 -5.693 5.839 1.00 95.06 87 GLU A C 1
ATOM 697 O O . GLU A 1 87 ? 9.258 -6.289 5.873 1.00 95.06 87 GLU A O 1
ATOM 702 N N . LEU A 1 88 ? 7.408 -5.587 6.917 1.00 95.44 88 LEU A N 1
ATOM 703 C CA . LEU A 1 88 ? 7.755 -6.193 8.205 1.00 95.44 88 LEU A CA 1
ATOM 704 C C . LEU A 1 88 ? 7.422 -7.686 8.282 1.00 95.44 88 LEU A C 1
ATOM 706 O O . LEU A 1 88 ? 8.074 -8.409 9.031 1.00 95.44 88 LEU A O 1
ATOM 710 N N . ILE A 1 89 ? 6.389 -8.135 7.566 1.00 94.56 89 ILE A N 1
ATOM 711 C CA . ILE A 1 89 ? 5.842 -9.491 7.729 1.00 94.56 89 ILE A CA 1
ATOM 712 C C . ILE A 1 89 ? 6.165 -10.397 6.533 1.00 94.56 89 ILE A C 1
ATOM 714 O O . ILE A 1 89 ? 6.240 -11.612 6.701 1.00 94.56 89 ILE A O 1
ATOM 718 N N . ILE A 1 90 ? 6.328 -9.835 5.329 1.00 91.81 90 ILE A N 1
ATOM 719 C CA . ILE A 1 90 ? 6.396 -10.614 4.080 1.00 91.81 90 ILE A CA 1
ATOM 720 C C . ILE A 1 90 ? 7.680 -10.368 3.275 1.00 91.81 90 ILE A C 1
ATOM 722 O O . ILE A 1 90 ? 8.213 -11.329 2.718 1.00 91.81 90 ILE A O 1
ATOM 726 N N . ALA A 1 91 ? 8.117 -9.111 3.123 1.00 81.00 91 ALA A N 1
ATOM 727 C CA . ALA A 1 91 ? 9.175 -8.733 2.169 1.00 81.00 91 ALA A CA 1
ATOM 728 C C . ALA A 1 91 ? 10.599 -9.094 2.621 1.00 81.00 91 ALA A C 1
ATOM 730 O O . ALA A 1 91 ? 11.430 -9.325 1.710 1.00 81.00 91 ALA A O 1
#

Nearest PDB structures (foldseek):
  3imq-assembly1_A  TM=7.631E-01  e=5.036E-02  Escherichia coli K-12
  3d3c-assembly3_C  TM=7.329E-01  e=2.025E-01  Escherichia coli K-12
  5lm7-assembly2_D  TM=7.550E-01  e=5.427E-01  Escherichia coli S88
  2yxl-assembly1_A  TM=7.483E-01  e=1.295E+00  Pyrococcus horikoshii OT3

Secondary structure (DSSP, 8-state):
-HHHHHHHHHHHHHHHHHHHHTTTT--S-------S-HHHHHHHHHHHHHHHHTHHHHHHHHHHH-SS-GGGS-HHHHHHHHHHHHHHHT-

Solvent-accessible surface area (backbone atoms only — not comparable to full-atom values): 5542 Å² total; per-residue (Å²): 125,67,65,65,55,52,54,51,43,53,52,51,33,50,56,50,49,49,50,67,77,38,76,86,75,77,87,81,79,86,71,86,73,78,65,97,42,71,68,59,50,49,52,41,49,52,50,44,50,48,50,61,74,43,39,73,62,38,47,53,51,49,52,73,72,42,92,63,69,61,87,74,46,56,70,68,57,51,48,52,51,39,49,53,52,43,55,74,77,74,105

Radius of gyration: 13.59 Å; Cα contacts (8 Å, |Δi|>4): 44; chains: 1; bounding box: 36×26×32 Å

Mean predicted aligned error: 6.62 Å

Sequence (91 aa):
MSNAKSASLRKQAVL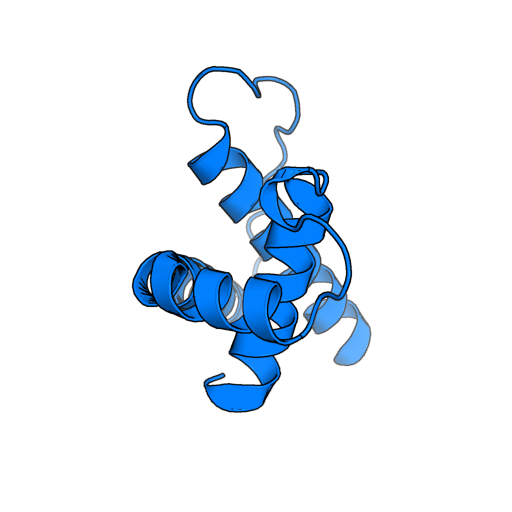SLLRIESAGAFTGLDRRRKSADPRLERRLTDLVAGITRHRRWLDFLVDSFYSGNAEKLEPIVRIILRMGIYELIIA

pLDDT: mean 83.45, std 15.47, range [43.88, 97.31]

Foldseek 3Di:
DVVVLVVVLLVLLLVVLCCVVPVPDDPDDPDPPPDPDVVSVVVSVCLNVQLVVCVVVLLVVCVVPDPDDLVPDDSSVSSSSSSVVCVVPPD